Protein AF-A0A0S8GYR3-F1 (afdb_monomer_lite)

Radius of gyration: 13.04 Å; chains: 1; bounding box: 36×31×28 Å

Secondary structure (DSSP, 8-state):
------EEETTTTEEE-HHHHHHHHHHHTTS---SHHHHHHHHH---HHHHHHHHHT-TT-SS-GGGTTS-------

Sequence (77 aa):
MKTGKGLFCPLYGREISTGKCLDINYERLGLVQKDNFDDIKKITRRSTAELSDICHKCPNQLFPDDNIGEISFVKKQ

Foldseek 3Di:
DDDQPWFQQPLVNGTDGPVLLVVCVCVLVVNDDDCSVVVSCVVSVDDSVVNNVSQQPRPPNPDNVVCPPPPPPPPPD

pLDDT: mean 74.95, std 16.54, range [36.62, 89.62]

Structure (mmCIF, N/CA/C/O backbone):
data_AF-A0A0S8GYR3-F1
#
_entry.id   AF-A0A0S8GYR3-F1
#
loop_
_atom_site.group_PDB
_atom_site.id
_atom_site.type_symbol
_atom_site.label_atom_id
_atom_site.label_alt_id
_atom_site.label_comp_id
_atom_site.label_asym_id
_atom_site.label_entity_id
_atom_site.label_seq_id
_atom_site.pdbx_PDB_ins_code
_atom_site.Cartn_x
_atom_site.Cartn_y
_atom_site.Cartn_z
_atom_site.occupancy
_atom_site.B_iso_or_equiv
_atom_site.auth_seq_id
_atom_site.auth_comp_id
_atom_site.auth_asym_id
_atom_site.auth_atom_id
_atom_site.pdbx_PDB_model_num
ATOM 1 N N . MET A 1 1 ? 17.115 17.117 -13.981 1.00 37.75 1 MET A N 1
ATOM 2 C CA . MET A 1 1 ? 16.504 16.301 -12.906 1.00 37.75 1 MET A CA 1
ATOM 3 C C . MET A 1 1 ? 15.043 16.022 -13.247 1.00 37.75 1 MET A C 1
ATOM 5 O O . MET A 1 1 ? 14.205 16.860 -12.963 1.00 37.75 1 MET A O 1
ATOM 9 N N . LYS A 1 2 ? 14.717 14.900 -13.893 1.00 44.16 2 LYS A N 1
ATOM 10 C CA . LYS A 1 2 ? 13.339 14.390 -13.998 1.00 44.16 2 LYS A CA 1
ATOM 11 C C . LYS A 1 2 ? 13.419 12.912 -14.344 1.00 44.16 2 LYS A C 1
ATOM 13 O O . LYS A 1 2 ? 13.828 12.622 -15.454 1.00 44.16 2 LYS A O 1
ATOM 18 N N . THR A 1 3 ? 13.028 12.045 -13.412 1.00 40.47 3 THR A N 1
ATOM 19 C CA . THR A 1 3 ? 12.376 10.745 -13.676 1.00 40.47 3 THR A CA 1
ATOM 20 C C . THR A 1 3 ? 12.082 10.054 -12.345 1.00 40.47 3 THR A C 1
ATOM 22 O O . THR A 1 3 ? 12.595 8.982 -12.049 1.00 40.47 3 THR A O 1
ATOM 25 N N . GLY A 1 4 ? 11.239 10.664 -11.512 1.00 51.28 4 GLY A N 1
ATOM 26 C CA . GLY A 1 4 ? 10.433 9.854 -10.602 1.00 51.28 4 GLY A CA 1
ATOM 27 C C . GLY A 1 4 ? 9.273 9.322 -11.431 1.00 51.28 4 GLY A C 1
ATOM 28 O O . GLY A 1 4 ? 8.306 10.053 -11.619 1.00 51.28 4 GLY A O 1
ATOM 29 N N . LYS A 1 5 ? 9.401 8.132 -12.028 1.00 65.88 5 LYS A N 1
ATOM 30 C CA . LYS A 1 5 ? 8.281 7.513 -12.752 1.00 65.88 5 LYS A CA 1
ATOM 31 C C . LYS A 1 5 ? 7.183 7.218 -11.727 1.00 65.88 5 LYS A C 1
ATOM 33 O O . LYS A 1 5 ? 7.375 6.375 -10.856 1.00 65.88 5 LYS A O 1
ATOM 38 N N . GLY A 1 6 ? 6.082 7.964 -11.780 1.00 70.06 6 GLY A N 1
ATOM 39 C CA . GLY A 1 6 ? 4.914 7.687 -10.949 1.00 70.06 6 GLY A CA 1
ATOM 40 C C . GLY A 1 6 ? 4.376 6.283 -11.225 1.00 70.06 6 GLY A C 1
ATOM 41 O O . GLY A 1 6 ? 4.568 5.742 -12.312 1.00 70.06 6 GLY A O 1
ATOM 42 N N . LEU A 1 7 ? 3.737 5.682 -10.226 1.00 81.44 7 LEU A N 1
ATOM 43 C CA . LEU A 1 7 ? 3.007 4.425 -10.367 1.00 81.44 7 LEU A CA 1
ATOM 44 C C . LEU A 1 7 ? 1.537 4.698 -10.078 1.00 81.44 7 LEU A C 1
ATOM 46 O O . LEU A 1 7 ? 1.209 5.380 -9.103 1.00 81.44 7 LEU A O 1
ATOM 50 N N . PHE A 1 8 ? 0.647 4.154 -10.905 1.00 86.56 8 PHE A N 1
ATOM 51 C CA . PHE A 1 8 ? -0.776 4.186 -10.599 1.00 86.56 8 PHE A CA 1
ATOM 52 C C . PHE A 1 8 ? -1.042 3.354 -9.343 1.00 86.56 8 PHE A C 1
ATOM 54 O O . PHE A 1 8 ? -0.698 2.170 -9.285 1.00 86.56 8 PHE A O 1
ATOM 61 N N . CYS A 1 9 ? -1.643 3.978 -8.331 1.00 88.25 9 CYS A N 1
ATOM 62 C CA . CYS A 1 9 ? -1.985 3.319 -7.084 1.00 88.25 9 CYS A CA 1
ATOM 63 C C . CYS A 1 9 ? -3.502 3.114 -6.995 1.00 88.25 9 CYS A C 1
ATOM 65 O O . CYS A 1 9 ? -4.237 4.103 -6.890 1.00 88.25 9 CYS A O 1
ATOM 67 N N . PRO A 1 10 ? -3.987 1.859 -6.964 1.00 87.44 10 PRO A N 1
ATOM 68 C CA . PRO A 1 10 ? -5.417 1.571 -6.868 1.00 87.44 10 PRO A CA 1
ATOM 69 C C . PRO A 1 10 ? -6.043 2.057 -5.551 1.00 87.44 10 PRO A C 1
ATOM 71 O O . PRO A 1 10 ? -7.228 2.368 -5.527 1.00 87.44 10 PRO A O 1
ATOM 74 N N . LEU A 1 11 ? -5.256 2.204 -4.478 1.00 87.62 11 LEU A N 1
ATOM 75 C CA . LEU A 1 11 ? -5.738 2.753 -3.205 1.00 87.62 11 LEU A CA 1
ATOM 76 C C . LEU A 1 11 ? -6.124 4.231 -3.294 1.00 87.62 11 LEU A C 1
ATOM 78 O O . LEU A 1 11 ? -7.084 4.659 -2.661 1.00 87.62 11 LEU A O 1
ATOM 82 N N . TYR A 1 12 ? -5.372 5.008 -4.075 1.00 85.69 12 TYR A N 1
ATOM 83 C CA . TYR A 1 12 ? -5.631 6.435 -4.260 1.00 85.69 12 TYR A CA 1
ATOM 84 C C . TYR A 1 12 ? -6.418 6.745 -5.536 1.00 85.69 12 TYR A C 1
ATOM 86 O O . TYR A 1 12 ? -6.815 7.893 -5.724 1.00 85.69 12 TYR A O 1
ATOM 94 N N . GLY A 1 13 ? -6.591 5.766 -6.430 1.00 87.88 13 GLY A N 1
ATOM 95 C CA . GLY A 1 13 ? -7.212 5.965 -7.741 1.00 87.88 13 GLY A CA 1
ATOM 96 C C . GLY A 1 13 ? -6.458 6.959 -8.631 1.00 87.88 13 GLY A C 1
ATOM 97 O O . GLY A 1 13 ? -7.067 7.609 -9.474 1.00 87.88 13 GLY A O 1
ATOM 98 N N . ARG A 1 14 ? -5.147 7.135 -8.416 1.00 88.25 14 ARG A N 1
ATOM 99 C CA . ARG A 1 14 ? -4.300 8.094 -9.145 1.00 88.25 14 ARG A CA 1
ATOM 100 C C . ARG A 1 14 ? -2.835 7.673 -9.131 1.00 88.25 14 ARG A C 1
ATOM 102 O O . ARG A 1 14 ? -2.435 6.791 -8.369 1.00 88.25 14 ARG A O 1
ATOM 109 N N . GLU A 1 15 ? -2.026 8.353 -9.932 1.00 89.62 15 GLU A N 1
ATOM 110 C CA . GLU A 1 15 ? -0.572 8.213 -9.895 1.00 89.62 15 GLU A CA 1
ATOM 111 C C . GLU A 1 15 ? 0.016 8.793 -8.602 1.00 89.62 15 GLU A C 1
ATOM 113 O O . GLU A 1 15 ? -0.352 9.880 -8.149 1.00 89.62 15 GLU A O 1
ATOM 118 N N . ILE A 1 16 ? 0.947 8.054 -8.004 1.00 87.00 16 ILE A N 1
ATOM 119 C CA . ILE A 1 16 ? 1.735 8.480 -6.845 1.00 87.00 16 ILE A CA 1
ATOM 120 C C . ILE A 1 16 ? 3.223 8.277 -7.123 1.00 87.00 16 ILE A C 1
ATOM 122 O O . ILE A 1 16 ? 3.606 7.519 -8.014 1.00 87.00 16 ILE A O 1
ATOM 126 N N . SER A 1 17 ? 4.085 8.933 -6.347 1.00 88.69 17 SER A N 1
ATOM 127 C CA . SER A 1 17 ? 5.526 8.704 -6.449 1.00 88.69 17 SER A CA 1
ATOM 128 C C . SER A 1 17 ? 5.890 7.270 -6.043 1.00 88.69 17 SER A C 1
ATOM 130 O O . SER A 1 17 ? 5.306 6.706 -5.115 1.00 88.69 17 SER A O 1
ATOM 132 N N . THR A 1 18 ? 6.900 6.690 -6.698 1.00 83.69 18 THR A N 1
ATOM 133 C CA . THR A 1 18 ? 7.420 5.351 -6.364 1.00 83.69 18 THR A CA 1
ATOM 134 C C . THR A 1 18 ? 7.806 5.240 -4.891 1.00 83.69 18 THR A C 1
ATOM 136 O O . THR A 1 18 ? 7.495 4.241 -4.254 1.00 83.69 18 THR A O 1
ATOM 139 N N . GLY A 1 19 ? 8.424 6.290 -4.332 1.00 85.81 19 GLY A N 1
ATOM 140 C CA . GLY A 1 19 ? 8.792 6.344 -2.914 1.00 85.81 19 GLY A CA 1
ATOM 141 C C . GLY A 1 19 ? 7.587 6.176 -1.990 1.00 85.81 19 GLY A C 1
ATOM 142 O O . GLY A 1 19 ? 7.630 5.365 -1.074 1.00 85.81 19 GLY A O 1
ATOM 143 N N . LYS A 1 20 ? 6.465 6.835 -2.304 1.00 85.50 20 LYS A N 1
ATOM 144 C CA . LYS A 1 20 ? 5.229 6.677 -1.534 1.00 85.50 20 LYS A CA 1
ATOM 145 C C . LYS A 1 20 ? 4.654 5.261 -1.650 1.00 85.50 20 LYS A C 1
ATOM 147 O O . LYS A 1 20 ? 4.161 4.727 -0.667 1.00 85.50 20 LYS A O 1
ATOM 152 N N . CYS A 1 21 ? 4.737 4.637 -2.828 1.00 86.75 21 CYS A N 1
ATOM 153 C CA . CYS A 1 21 ? 4.328 3.239 -3.010 1.00 86.75 21 CYS A CA 1
ATOM 154 C C . CYS A 1 21 ? 5.183 2.272 -2.166 1.00 86.75 21 CYS A C 1
ATOM 156 O O . CYS A 1 21 ? 4.653 1.323 -1.587 1.00 86.75 21 CYS A O 1
ATOM 158 N N . LEU A 1 22 ? 6.492 2.528 -2.072 1.00 84.69 22 LEU A N 1
ATOM 159 C CA . LEU A 1 22 ? 7.414 1.758 -1.234 1.00 84.69 22 LEU A CA 1
ATOM 160 C C . LEU A 1 22 ? 7.085 1.899 0.254 1.00 84.69 22 LEU A C 1
ATOM 162 O O . LEU A 1 22 ? 6.942 0.879 0.918 1.00 84.69 22 LEU A O 1
ATOM 166 N N . ASP A 1 23 ? 6.917 3.127 0.759 1.00 86.81 23 ASP A N 1
ATOM 167 C CA . ASP A 1 23 ? 6.595 3.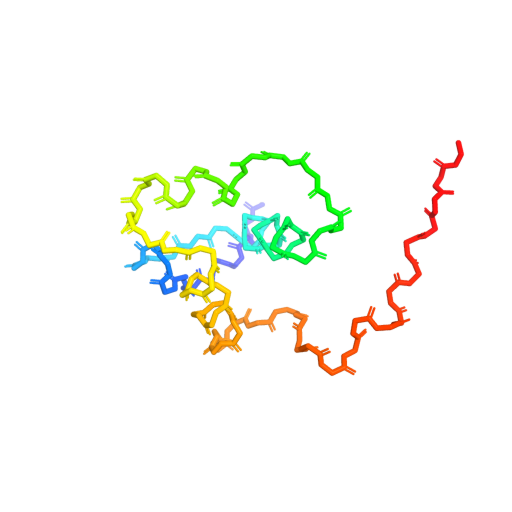367 2.175 1.00 86.81 23 ASP A CA 1
ATOM 168 C C . ASP A 1 23 ? 5.307 2.623 2.585 1.00 86.81 23 ASP A C 1
ATOM 170 O O . ASP A 1 23 ? 5.297 1.903 3.581 1.00 86.81 23 ASP A O 1
ATOM 174 N N . ILE A 1 24 ? 4.252 2.696 1.762 1.00 86.06 24 ILE A N 1
ATOM 175 C CA . ILE A 1 24 ? 2.977 1.993 2.004 1.00 86.06 24 ILE A CA 1
ATOM 176 C C . ILE A 1 24 ? 3.175 0.479 2.071 1.00 86.06 24 ILE A C 1
ATOM 178 O O . ILE A 1 24 ? 2.614 -0.176 2.948 1.00 86.06 24 ILE A O 1
ATOM 182 N N . ASN A 1 25 ? 3.950 -0.090 1.143 1.00 83.94 25 ASN A N 1
ATOM 183 C CA . ASN A 1 25 ? 4.200 -1.528 1.129 1.00 83.94 25 ASN A CA 1
ATOM 184 C C . ASN A 1 25 ? 5.054 -1.968 2.322 1.00 83.94 25 ASN A C 1
ATOM 186 O O . ASN A 1 25 ? 4.743 -2.989 2.924 1.00 83.94 25 ASN A O 1
ATOM 190 N N . TYR A 1 26 ? 6.077 -1.206 2.709 1.00 85.00 26 TYR A N 1
ATOM 191 C CA . TYR A 1 26 ? 6.887 -1.542 3.879 1.00 85.00 26 TYR A CA 1
ATOM 192 C C . TYR A 1 26 ? 6.087 -1.482 5.180 1.00 85.00 26 TYR A C 1
ATOM 194 O O . TYR A 1 26 ? 6.223 -2.377 6.011 1.00 85.00 26 TYR A O 1
ATOM 202 N N . GLU A 1 27 ? 5.227 -0.477 5.349 1.00 85.12 27 GLU A N 1
ATOM 203 C CA . GLU A 1 27 ? 4.354 -0.390 6.524 1.00 85.12 27 GLU A CA 1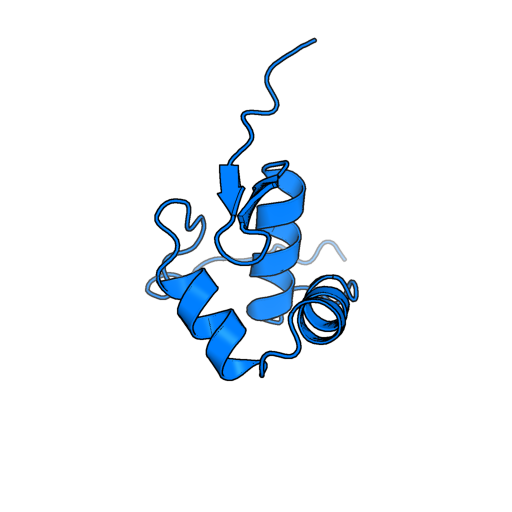
ATOM 204 C C . GLU A 1 27 ? 3.312 -1.506 6.553 1.00 85.12 27 GLU A C 1
ATOM 206 O O . GLU A 1 27 ? 3.135 -2.149 7.586 1.00 85.12 27 GLU A O 1
ATOM 211 N N . ARG A 1 28 ? 2.669 -1.795 5.411 1.00 84.75 28 ARG A N 1
ATOM 212 C CA . ARG A 1 28 ? 1.732 -2.923 5.263 1.00 84.75 28 ARG A CA 1
ATOM 213 C C . ARG A 1 28 ? 2.358 -4.238 5.722 1.00 84.75 28 ARG A C 1
ATOM 215 O O . ARG A 1 28 ? 1.692 -5.041 6.367 1.00 84.75 28 ARG A O 1
ATOM 222 N N . LEU A 1 29 ? 3.621 -4.454 5.356 1.00 82.94 29 LEU A N 1
ATOM 223 C CA . LEU A 1 29 ? 4.387 -5.656 5.677 1.00 82.94 29 LEU A CA 1
ATOM 224 C C . LEU A 1 29 ? 4.995 -5.635 7.090 1.00 82.94 29 LEU A C 1
ATOM 226 O O . LEU A 1 29 ? 5.677 -6.581 7.470 1.00 82.94 29 LEU A O 1
ATOM 230 N N . GLY A 1 30 ? 4.774 -4.572 7.872 1.00 80.12 30 GLY A N 1
ATOM 231 C CA . GLY A 1 30 ? 5.309 -4.436 9.228 1.00 80.12 30 GLY A CA 1
ATOM 232 C C . GLY A 1 30 ? 6.822 -4.201 9.292 1.00 80.12 30 GLY A C 1
ATOM 233 O O . GLY A 1 30 ? 7.418 -4.352 10.356 1.00 80.12 30 GLY A O 1
ATOM 234 N N . LEU A 1 31 ? 7.454 -3.836 8.172 1.00 80.19 31 LEU A N 1
ATOM 235 C CA . LEU A 1 31 ? 8.902 -3.625 8.070 1.00 80.19 31 LEU A CA 1
ATOM 236 C C . LEU A 1 31 ? 9.329 -2.238 8.572 1.00 80.19 31 LEU A C 1
ATOM 238 O O . LEU A 1 31 ? 10.467 -2.059 9.003 1.00 80.1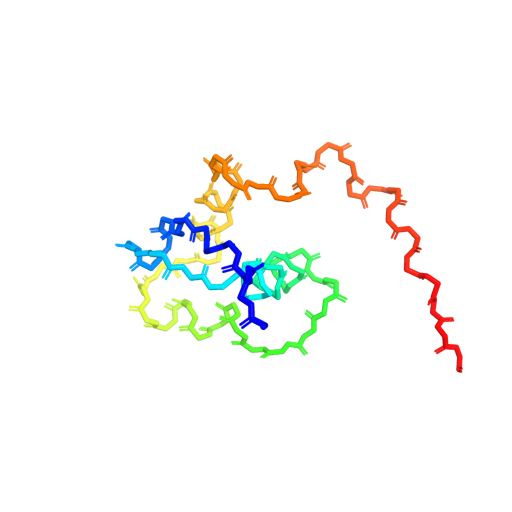9 31 LEU A O 1
ATOM 242 N N . VAL A 1 32 ? 8.421 -1.258 8.536 1.00 81.38 32 VAL A N 1
ATOM 243 C CA . VAL A 1 32 ? 8.609 0.096 9.083 1.00 81.38 32 VAL A CA 1
ATOM 244 C C . VAL A 1 32 ? 7.310 0.587 9.735 1.00 81.38 32 VAL A C 1
ATOM 246 O O . VAL A 1 32 ? 6.232 0.120 9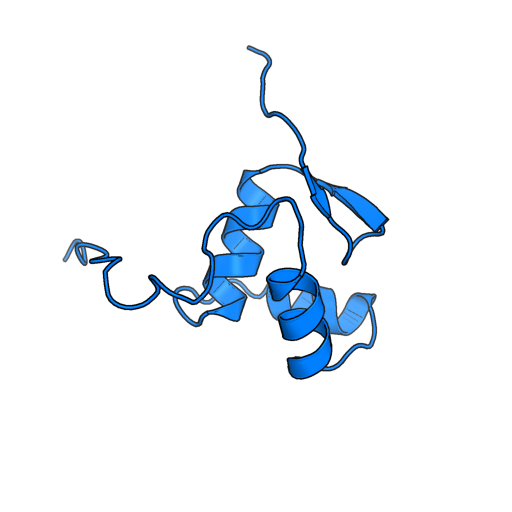.380 1.00 81.38 32 VAL A O 1
ATOM 249 N N . GLN A 1 33 ? 7.394 1.538 10.672 1.00 75.19 33 GLN A N 1
ATOM 250 C CA . GLN A 1 33 ? 6.237 2.261 11.224 1.00 75.19 33 GLN A CA 1
ATOM 251 C C . GLN A 1 33 ? 6.379 3.748 10.895 1.00 75.19 33 GLN A C 1
ATOM 253 O O . GLN A 1 33 ? 7.333 4.387 11.339 1.00 75.19 33 GLN A O 1
ATOM 258 N N . LYS A 1 34 ? 5.474 4.279 10.072 1.00 68.12 34 LYS A N 1
ATOM 259 C CA . LYS A 1 34 ? 5.531 5.659 9.555 1.00 68.12 34 LYS A CA 1
ATOM 260 C C . LYS A 1 34 ? 4.141 6.289 9.335 1.00 68.12 34 LYS A C 1
ATOM 262 O O . LYS A 1 34 ? 4.047 7.343 8.713 1.00 68.12 34 LYS A O 1
ATOM 267 N N . ASP A 1 35 ? 3.089 5.652 9.852 1.00 80.19 35 ASP A N 1
ATOM 268 C CA . ASP A 1 35 ? 1.675 6.065 9.811 1.00 80.19 35 ASP A CA 1
ATOM 269 C C . ASP A 1 35 ? 1.022 6.225 8.417 1.00 80.19 35 ASP A C 1
ATOM 271 O O . ASP A 1 35 ? -0.187 6.461 8.336 1.00 80.19 35 ASP A O 1
ATOM 275 N N . ASN A 1 36 ? 1.738 6.033 7.298 1.00 79.50 36 ASN A N 1
ATOM 276 C CA . ASN A 1 36 ? 1.154 6.172 5.958 1.00 79.50 36 ASN A CA 1
ATOM 277 C C . ASN A 1 36 ? 0.041 5.150 5.709 1.00 79.50 36 ASN A C 1
ATOM 279 O O . ASN A 1 36 ? -0.946 5.462 5.034 1.00 79.50 36 ASN A O 1
ATOM 283 N N . PHE A 1 37 ? 0.190 3.925 6.219 1.00 81.50 37 PHE A N 1
ATOM 284 C CA . PHE A 1 37 ? -0.814 2.882 6.022 1.00 81.50 37 PHE A CA 1
ATOM 285 C C . PHE A 1 37 ? -2.092 3.163 6.826 1.00 81.50 37 PHE A C 1
ATOM 287 O O . PHE A 1 37 ? -3.200 2.987 6.312 1.00 81.50 37 PHE A O 1
ATOM 294 N N . ASP A 1 38 ? -1.965 3.671 8.054 1.00 81.81 38 ASP A N 1
ATOM 295 C CA . ASP A 1 38 ? -3.121 4.062 8.867 1.00 81.81 38 ASP A CA 1
ATOM 296 C C . ASP A 1 38 ? -3.831 5.303 8.319 1.00 81.81 38 ASP A C 1
ATOM 298 O O . ASP A 1 38 ? -5.064 5.371 8.330 1.00 81.81 38 ASP A O 1
ATOM 302 N N . ASP A 1 39 ? -3.098 6.255 7.748 1.00 85.50 39 ASP A N 1
ATOM 303 C CA . ASP A 1 39 ? -3.710 7.397 7.070 1.00 85.50 39 ASP A CA 1
ATOM 304 C C . ASP A 1 39 ? -4.520 6.972 5.842 1.00 85.50 39 ASP A C 1
ATOM 306 O O . ASP A 1 39 ? -5.623 7.475 5.607 1.00 85.50 39 ASP A O 1
ATOM 310 N N . ILE A 1 40 ? -4.045 5.976 5.090 1.00 85.06 40 ILE A N 1
ATOM 311 C CA . ILE A 1 40 ? -4.814 5.393 3.985 1.00 85.06 40 ILE A CA 1
ATOM 312 C C . ILE A 1 40 ? -6.096 4.735 4.490 1.00 85.06 40 ILE A C 1
ATOM 314 O O . ILE A 1 40 ? -7.142 4.913 3.861 1.00 85.06 40 ILE A O 1
ATOM 318 N N . LYS A 1 41 ? -6.063 4.019 5.620 1.00 86.19 41 LYS A N 1
ATOM 319 C CA . LYS A 1 41 ? -7.277 3.431 6.221 1.00 86.19 41 LYS A CA 1
ATOM 320 C C . LYS A 1 41 ? -8.307 4.500 6.544 1.00 86.19 41 LYS A C 1
ATOM 322 O O . LYS A 1 41 ? -9.475 4.334 6.204 1.00 86.19 41 LYS A O 1
ATOM 327 N N . LYS A 1 42 ? -7.882 5.624 7.131 1.00 87.50 42 LYS A N 1
ATOM 328 C CA . LYS A 1 42 ? -8.780 6.746 7.452 1.00 87.50 42 LYS A CA 1
ATOM 329 C C . LYS A 1 42 ? -9.396 7.364 6.195 1.00 87.50 42 LYS A C 1
ATOM 331 O O . LYS A 1 42 ? -10.599 7.614 6.167 1.00 87.50 42 LYS A O 1
ATOM 336 N N . ILE A 1 43 ? -8.591 7.583 5.152 1.00 87.69 43 ILE A N 1
ATOM 337 C CA . ILE A 1 43 ? -9.036 8.212 3.896 1.00 87.69 43 ILE A CA 1
ATOM 338 C C . ILE A 1 43 ? -9.991 7.298 3.125 1.00 87.69 43 ILE A C 1
ATOM 340 O O . ILE A 1 43 ? -11.042 7.734 2.663 1.00 87.69 43 ILE A O 1
ATOM 344 N N . THR A 1 44 ? -9.624 6.028 2.974 1.00 84.31 44 THR A N 1
ATOM 345 C CA . THR A 1 44 ? -10.373 5.063 2.155 1.00 84.31 44 THR A CA 1
ATOM 346 C C . THR A 1 44 ? -11.533 4.415 2.906 1.00 84.31 44 THR A C 1
ATOM 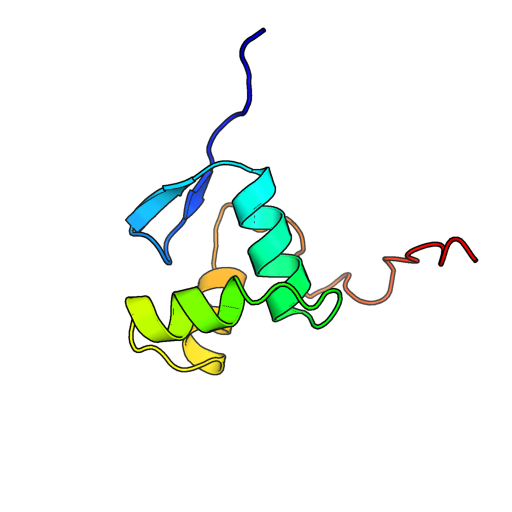348 O O . THR A 1 44 ? -12.404 3.828 2.267 1.00 84.31 44 THR A O 1
ATOM 351 N N . ARG A 1 45 ? -11.550 4.514 4.246 1.00 89.00 45 ARG A N 1
ATOM 352 C CA . ARG A 1 45 ? -12.474 3.816 5.158 1.00 89.00 45 ARG A CA 1
ATOM 353 C C . ARG A 1 45 ? -12.500 2.296 4.963 1.00 89.00 45 ARG A C 1
ATOM 355 O O . ARG A 1 45 ? -13.507 1.657 5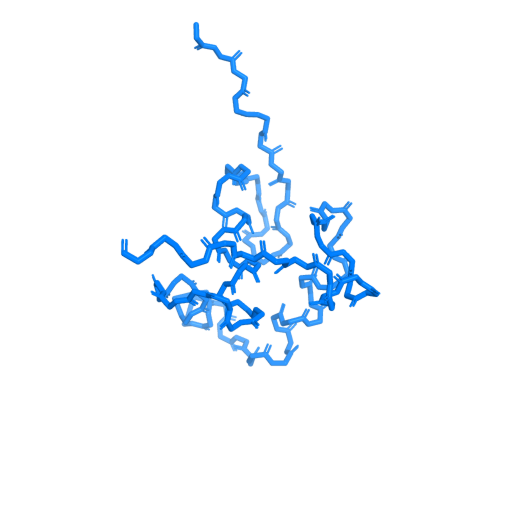.250 1.00 89.00 45 ARG A O 1
ATOM 362 N N . ARG A 1 46 ? -11.400 1.722 4.472 1.00 87.25 46 ARG A N 1
ATOM 363 C CA . ARG A 1 46 ? -11.237 0.278 4.267 1.00 87.25 46 ARG A CA 1
ATOM 364 C C . ARG A 1 46 ? -10.466 -0.352 5.417 1.00 87.25 46 ARG A C 1
ATOM 366 O O . ARG A 1 46 ? -9.639 0.294 6.066 1.00 87.25 46 ARG A O 1
ATOM 373 N N . SER A 1 47 ? -10.726 -1.630 5.653 1.00 88.38 47 SER A N 1
ATOM 374 C CA . SER A 1 47 ? -9.997 -2.421 6.643 1.00 88.38 47 SER A CA 1
ATOM 375 C C . SER A 1 47 ? -8.547 -2.684 6.216 1.00 88.38 47 SER A C 1
ATOM 377 O O . SER A 1 47 ? -8.210 -2.645 5.032 1.00 88.38 47 SER A O 1
ATOM 379 N N . THR A 1 48 ? -7.675 -3.017 7.178 1.00 85.31 48 THR A N 1
ATOM 380 C CA . THR A 1 48 ? -6.291 -3.455 6.896 1.00 85.31 48 THR A CA 1
ATOM 381 C C . THR A 1 48 ? -6.262 -4.583 5.863 1.00 85.31 48 THR A C 1
ATOM 383 O O . THR A 1 48 ? -5.433 -4.566 4.959 1.00 85.31 48 THR A O 1
ATOM 386 N N . ALA A 1 49 ? -7.172 -5.555 6.000 1.00 86.69 49 ALA A N 1
ATOM 387 C CA . ALA A 1 49 ? -7.235 -6.730 5.142 1.00 86.69 49 ALA A CA 1
ATOM 388 C C . ALA A 1 49 ? -7.574 -6.351 3.695 1.00 86.69 49 ALA A C 1
ATOM 390 O O . ALA A 1 49 ? -6.867 -6.760 2.780 1.00 86.69 49 ALA A O 1
ATOM 391 N N . GLU A 1 50 ? -8.587 -5.505 3.489 1.00 88.38 50 GLU A N 1
ATOM 392 C CA . GLU A 1 50 ? -8.950 -5.020 2.152 1.00 88.38 50 GLU A CA 1
ATOM 393 C C . GLU A 1 50 ? -7.828 -4.210 1.508 1.00 88.38 50 GLU A C 1
ATOM 395 O O . GLU A 1 50 ? -7.522 -4.397 0.334 1.00 88.38 50 GLU A O 1
ATOM 400 N N . LEU A 1 51 ? -7.192 -3.312 2.265 1.00 88.25 51 LEU A N 1
ATOM 401 C CA . LEU A 1 51 ? -6.053 -2.552 1.755 1.00 88.25 51 LEU A CA 1
ATOM 402 C C . LEU A 1 51 ? -4.893 -3.465 1.377 1.00 88.25 51 LEU A C 1
ATOM 404 O O . LEU A 1 51 ? -4.234 -3.235 0.362 1.00 88.25 51 LEU A O 1
ATOM 408 N N . SER A 1 52 ? -4.657 -4.504 2.179 1.00 86.44 52 SER A N 1
ATOM 409 C CA . SER A 1 52 ? -3.599 -5.458 1.902 1.00 86.44 52 SER A CA 1
ATOM 410 C C . SER A 1 52 ? -3.876 -6.268 0.641 1.00 86.44 52 SER A C 1
ATOM 412 O O . SER A 1 52 ? -2.979 -6.393 -0.188 1.00 86.44 52 SER A O 1
ATOM 414 N N . ASP A 1 53 ? -5.115 -6.727 0.448 1.00 88.19 53 ASP A N 1
ATOM 415 C CA . ASP A 1 53 ? -5.547 -7.433 -0.762 1.00 88.19 53 ASP A CA 1
ATOM 416 C C . ASP A 1 53 ? -5.414 -6.554 -2.019 1.00 88.19 53 ASP A C 1
ATOM 418 O O . ASP A 1 53 ? -4.907 -7.002 -3.048 1.00 88.19 53 ASP A O 1
ATOM 422 N N . ILE A 1 54 ? -5.771 -5.267 -1.929 1.00 88.88 54 ILE A N 1
ATOM 423 C CA . ILE A 1 54 ? -5.607 -4.318 -3.041 1.00 88.88 54 ILE A CA 1
ATOM 424 C C . ILE A 1 54 ? -4.127 -4.106 -3.381 1.00 88.88 54 ILE A C 1
ATOM 426 O O . ILE A 1 54 ? -3.765 -4.098 -4.558 1.00 88.88 54 ILE A O 1
ATOM 430 N N . CYS A 1 55 ? -3.265 -3.927 -2.375 1.00 86.81 55 CYS A N 1
ATOM 431 C CA . CYS A 1 55 ? -1.822 -3.802 -2.593 1.00 86.81 55 CYS A CA 1
ATOM 432 C C . CYS A 1 55 ? -1.217 -5.082 -3.175 1.00 86.81 55 CYS A C 1
ATOM 434 O O . CYS A 1 55 ? -0.358 -4.993 -4.048 1.00 86.81 55 CYS A O 1
ATOM 436 N N . HIS A 1 56 ? -1.686 -6.249 -2.730 1.00 84.31 56 HIS A N 1
ATOM 437 C CA . HIS A 1 56 ? -1.240 -7.550 -3.222 1.00 84.31 56 HIS A CA 1
ATOM 438 C C . HIS A 1 56 ? -1.629 -7.780 -4.689 1.00 84.31 56 HIS A C 1
ATOM 440 O O . HIS A 1 56 ? -0.874 -8.362 -5.452 1.00 84.31 56 HIS A O 1
ATOM 446 N N . LYS A 1 57 ? -2.784 -7.270 -5.124 1.00 84.88 57 LYS A N 1
ATOM 447 C CA . LYS A 1 57 ? -3.231 -7.342 -6.527 1.00 84.88 57 LYS A CA 1
ATOM 448 C C . LYS A 1 57 ? -2.725 -6.178 -7.382 1.00 84.88 57 LYS A C 1
ATOM 450 O O . LYS A 1 57 ? -3.149 -6.022 -8.528 1.00 84.88 57 LYS A O 1
ATOM 455 N N . CYS A 1 58 ? -1.868 -5.314 -6.836 1.00 84.44 58 CYS A N 1
ATOM 456 C CA . CYS A 1 58 ? -1.389 -4.142 -7.551 1.00 84.44 58 CYS A CA 1
ATOM 457 C C . CYS A 1 58 ? -0.478 -4.578 -8.712 1.00 84.44 58 CYS A C 1
ATOM 459 O O . CYS A 1 58 ? 0.538 -5.223 -8.469 1.00 84.44 58 CYS A O 1
ATOM 461 N N . PRO A 1 59 ? -0.740 -4.161 -9.965 1.00 80.69 59 PRO A N 1
ATOM 462 C CA . PRO A 1 59 ? 0.135 -4.503 -11.093 1.00 80.69 59 PRO A CA 1
ATOM 463 C C . PRO A 1 59 ? 1.536 -3.880 -10.966 1.00 80.69 59 PRO A C 1
ATOM 465 O O . PRO A 1 59 ? 2.461 -4.276 -11.665 1.00 80.69 59 PRO A O 1
ATOM 468 N N . ASN A 1 60 ? 1.687 -2.903 -10.067 1.00 77.31 60 ASN A N 1
ATOM 469 C CA . ASN A 1 60 ? 2.934 -2.210 -9.760 1.00 77.31 60 ASN A CA 1
ATOM 470 C C . ASN A 1 60 ? 3.569 -2.710 -8.446 1.00 77.31 60 ASN A C 1
ATOM 472 O O . ASN A 1 60 ? 4.273 -1.948 -7.778 1.00 77.31 60 ASN A O 1
ATOM 476 N N . GLN A 1 61 ? 3.253 -3.935 -8.014 1.00 70.06 61 GLN A N 1
ATOM 477 C CA . GLN A 1 61 ? 3.760 -4.497 -6.766 1.00 70.06 61 GLN A CA 1
ATOM 478 C C . GLN A 1 61 ? 5.286 -4.638 -6.823 1.00 70.06 61 GLN A C 1
ATOM 480 O O . GLN A 1 61 ? 5.844 -5.260 -7.722 1.00 70.06 61 GLN A O 1
ATOM 485 N N . LEU A 1 62 ? 5.961 -4.035 -5.844 1.00 68.88 62 LEU A N 1
ATOM 486 C CA . LEU A 1 62 ? 7.424 -4.057 -5.748 1.00 68.88 62 LEU A CA 1
ATOM 487 C C . LEU A 1 62 ? 7.934 -5.291 -4.990 1.00 68.88 62 LEU A C 1
ATOM 489 O O . LEU A 1 62 ? 9.080 -5.688 -5.171 1.00 68.88 62 LEU A O 1
ATOM 493 N N . PHE A 1 63 ? 7.069 -5.905 -4.178 1.00 67.94 63 PHE A N 1
ATOM 494 C CA . PHE A 1 63 ? 7.350 -7.103 -3.390 1.00 67.94 63 PHE A CA 1
ATOM 495 C C . PHE A 1 63 ? 6.186 -8.089 -3.548 1.00 67.94 63 PHE A C 1
ATOM 497 O O . PHE A 1 63 ? 5.214 -7.982 -2.792 1.00 67.94 63 PHE A O 1
ATOM 504 N N . PRO A 1 64 ? 6.210 -8.988 -4.551 1.00 62.72 64 PRO A N 1
ATOM 505 C CA . PRO A 1 64 ? 5.306 -10.133 -4.558 1.00 62.72 64 PRO A CA 1
ATOM 506 C C . PRO A 1 64 ? 5.554 -10.936 -3.274 1.00 62.72 64 PRO A C 1
ATOM 508 O O . PRO A 1 64 ? 6.706 -11.201 -2.923 1.00 62.72 64 PRO A O 1
ATOM 511 N N . ASP A 1 65 ? 4.481 -11.246 -2.541 1.00 57.59 65 ASP A N 1
ATOM 512 C CA . ASP A 1 65 ? 4.518 -11.831 -1.188 1.00 57.59 65 ASP A CA 1
ATOM 513 C C . ASP A 1 65 ? 5.353 -13.135 -1.098 1.00 57.59 65 ASP A C 1
ATOM 515 O O . ASP A 1 65 ? 5.817 -13.491 -0.018 1.00 57.59 65 ASP A O 1
ATOM 519 N N . ASP A 1 66 ? 5.656 -13.786 -2.226 1.00 54.62 66 ASP A N 1
ATOM 520 C CA . ASP A 1 66 ? 6.476 -15.002 -2.314 1.00 54.62 66 ASP A CA 1
ATOM 521 C C . ASP A 1 66 ? 7.954 -14.838 -1.890 1.00 54.62 66 ASP A C 1
ATOM 523 O O . ASP A 1 66 ? 8.638 -15.839 -1.699 1.00 54.62 66 ASP A O 1
ATOM 527 N N . ASN A 1 67 ? 8.472 -13.610 -1.714 1.00 52.97 67 ASN A N 1
ATOM 528 C CA . ASN A 1 67 ? 9.890 -13.358 -1.373 1.00 52.97 67 ASN A CA 1
ATOM 529 C C . ASN A 1 67 ? 10.121 -12.597 -0.050 1.00 52.97 67 ASN A C 1
ATOM 531 O O . ASN A 1 67 ? 11.223 -12.109 0.212 1.00 52.97 67 ASN A O 1
ATOM 535 N N . ILE A 1 68 ? 9.111 -12.488 0.822 1.00 54.53 68 ILE A N 1
ATOM 536 C CA . ILE A 1 68 ? 9.215 -11.716 2.082 1.00 54.53 68 ILE A CA 1
ATOM 537 C C . ILE A 1 68 ? 10.223 -12.328 3.084 1.00 54.53 68 ILE A C 1
ATOM 539 O O . ILE A 1 68 ? 10.635 -11.666 4.035 1.00 54.53 68 ILE A O 1
ATOM 543 N N . GLY A 1 69 ? 10.709 -13.548 2.836 1.00 48.06 69 GLY A N 1
ATOM 544 C CA . GLY A 1 69 ? 11.762 -14.193 3.627 1.00 48.06 69 GLY A CA 1
ATOM 545 C C . GLY A 1 69 ? 13.206 -13.757 3.325 1.00 48.06 69 GLY A C 1
ATOM 546 O O . GLY A 1 69 ? 14.074 -14.009 4.156 1.00 48.06 69 GLY A O 1
ATOM 547 N N . GLU A 1 70 ? 13.492 -13.106 2.188 1.00 47.62 70 GLU A N 1
ATOM 548 C CA . GLU A 1 70 ? 14.882 -12.837 1.753 1.00 47.62 70 GLU A CA 1
ATOM 549 C C . GLU A 1 70 ? 15.333 -11.375 1.852 1.00 47.62 70 GLU A C 1
ATOM 551 O O . GLU A 1 70 ? 16.489 -11.058 1.562 1.00 47.62 70 GLU A O 1
ATOM 556 N N . ILE A 1 71 ? 14.482 -10.459 2.319 1.00 50.34 71 ILE A N 1
ATOM 557 C CA . ILE A 1 71 ? 14.911 -9.068 2.505 1.00 50.34 71 ILE A CA 1
ATOM 558 C C . ILE A 1 71 ? 15.633 -8.946 3.852 1.00 50.34 71 ILE A C 1
ATOM 560 O O . ILE A 1 71 ? 15.079 -8.497 4.855 1.00 50.34 71 ILE A O 1
ATOM 564 N N . SER A 1 72 ? 16.908 -9.345 3.867 1.00 41.41 72 SER A N 1
ATOM 565 C CA . SER A 1 72 ? 17.851 -8.997 4.932 1.00 41.41 72 SER A CA 1
ATOM 566 C C . SER A 1 72 ? 18.068 -7.485 4.928 1.00 41.41 72 SER A C 1
ATOM 568 O O . SER A 1 72 ? 19.004 -6.967 4.319 1.00 41.41 72 SER A O 1
ATOM 570 N N . PHE A 1 73 ? 17.204 -6.746 5.624 1.00 48.62 73 PHE A N 1
ATOM 571 C CA . PHE A 1 73 ? 17.557 -5.404 6.061 1.00 48.62 73 PHE A CA 1
ATOM 572 C C . PHE A 1 73 ? 18.733 -5.549 7.016 1.00 48.62 73 PHE A C 1
ATOM 574 O O . PHE A 1 73 ? 18.572 -5.960 8.166 1.00 48.62 73 PHE A O 1
ATOM 581 N N . VAL A 1 74 ? 19.931 -5.236 6.523 1.00 41.41 74 VAL A N 1
ATOM 582 C CA . VAL A 1 74 ? 21.103 -5.045 7.370 1.00 41.41 74 VAL A CA 1
ATOM 583 C C . VAL A 1 74 ? 20.717 -3.955 8.367 1.00 41.41 74 VAL A C 1
ATOM 585 O O . VAL A 1 74 ? 20.687 -2.773 8.023 1.00 41.41 74 VAL A O 1
ATOM 588 N N . LYS A 1 75 ? 20.343 -4.355 9.590 1.00 36.62 75 LYS A N 1
ATOM 589 C CA . LYS A 1 75 ? 20.192 -3.447 10.726 1.00 36.62 75 LYS A CA 1
ATOM 590 C C . LYS A 1 75 ? 21.526 -2.728 10.859 1.00 36.62 75 LYS A C 1
ATOM 592 O O . LYS A 1 75 ? 22.507 -3.319 11.307 1.00 36.62 75 LYS A O 1
ATOM 597 N N . LYS A 1 76 ? 21.580 -1.472 10.424 1.00 40.09 76 LYS A N 1
ATOM 598 C CA . LYS A 1 76 ? 22.706 -0.606 10.742 1.00 40.09 76 LYS A CA 1
ATOM 599 C C . LYS A 1 76 ? 22.541 -0.254 12.221 1.00 40.09 76 LYS A C 1
ATOM 601 O O . LYS A 1 76 ? 21.587 0.440 12.567 1.00 40.09 76 LYS A O 1
ATOM 606 N N . GLN A 1 77 ? 23.368 -0.900 13.047 1.00 39.44 77 GLN A N 1
ATOM 607 C CA . GLN A 1 77 ? 23.542 -0.612 14.473 1.00 39.44 77 GLN A CA 1
ATOM 608 C C . GLN A 1 77 ? 23.927 0.852 14.681 1.00 39.44 77 GLN A C 1
ATOM 610 O O . GLN A 1 77 ? 24.620 1.401 13.789 1.00 39.44 77 GLN A O 1
#